Protein AF-A0A4Y7SBK4-F1 (afdb_monomer)

Secondary structure (DSSP, 8-state):
---PPP------S-------HHHHHHHHHHT--HHHHHHHHTT-HHHHHHTT-HHHHHHHHHHHHHHTT--GGGS-TTT--HHHHHHHHHHHHHHHHHHHS--TT-PPP---S-------EEE--TT-TT-PPEEEEEEEEPTTSSEEEEEEEETT-S-EEEEEEE--

Nearest PDB structures (foldseek):
  6uta-assembly2_B  TM=4.312E-01  e=4.330E+00  Homo sapiens
  7rto-assembly1_C  TM=1.599E-01  e=6.896E+00  Bluetongue virus (serotype 1 / isolate South Africa)

Structure (mmCIF, N/CA/C/O backbone):
data_AF-A0A4Y7SBK4-F1
#
_entry.id   AF-A0A4Y7SBK4-F1
#
loop_
_atom_site.group_PDB
_atom_site.id
_atom_site.type_symbol
_atom_site.label_atom_id
_atom_site.label_alt_id
_atom_site.label_comp_id
_atom_site.label_asym_id
_atom_site.label_entity_id
_atom_site.label_seq_id
_atom_site.pdbx_PDB_ins_code
_atom_site.Cartn_x
_atom_site.Cartn_y
_atom_site.Cartn_z
_atom_site.occupancy
_atom_site.B_iso_or_equiv
_atom_site.auth_seq_id
_atom_site.auth_comp_id
_atom_site.auth_asym_id
_atom_site.auth_atom_id
_atom_site.pdbx_PDB_model_num
ATOM 1 N N . MET A 1 1 ? -29.880 -9.137 64.036 1.00 43.41 1 MET A N 1
ATOM 2 C CA . MET A 1 1 ? -30.737 -9.248 62.841 1.00 43.41 1 MET A CA 1
ATOM 3 C C . MET A 1 1 ? -30.250 -8.204 61.866 1.00 43.41 1 MET A C 1
ATOM 5 O O . MET A 1 1 ? -30.434 -7.019 62.103 1.00 43.41 1 MET A O 1
ATOM 9 N N . GLU A 1 2 ? -29.479 -8.676 60.892 1.00 37.16 2 GLU A N 1
ATOM 10 C CA . GLU A 1 2 ? -28.836 -7.896 59.838 1.00 37.16 2 GLU A CA 1
ATOM 11 C C . GLU A 1 2 ? -29.866 -7.138 59.002 1.00 37.16 2 GLU A C 1
ATOM 13 O O . GLU A 1 2 ? -30.796 -7.723 58.452 1.00 37.16 2 GLU A O 1
ATOM 18 N N . SER A 1 3 ? -29.678 -5.828 58.901 1.00 42.19 3 SER A N 1
ATOM 19 C CA . SER A 1 3 ? -30.311 -4.974 57.904 1.00 42.19 3 SER A CA 1
ATOM 20 C C . SER A 1 3 ? -29.402 -4.911 56.676 1.00 42.19 3 SER A C 1
ATOM 22 O O . SER A 1 3 ? -28.282 -4.404 56.752 1.00 42.19 3 SER A O 1
ATOM 24 N N . SER A 1 4 ? -29.894 -5.467 55.571 1.00 49.00 4 SER A N 1
ATOM 25 C CA . SER A 1 4 ? -29.276 -5.514 54.245 1.00 49.00 4 SER A CA 1
ATOM 26 C C . SER A 1 4 ? -28.877 -4.128 53.718 1.00 49.00 4 SER A C 1
ATOM 28 O O . SER A 1 4 ? -29.646 -3.179 53.891 1.00 49.00 4 SER A O 1
ATOM 30 N N . PRO A 1 5 ? -27.754 -3.990 52.993 1.00 45.69 5 PRO A N 1
ATOM 31 C CA . PRO A 1 5 ? -27.531 -2.842 52.138 1.00 45.69 5 PRO A CA 1
ATOM 32 C C . PRO A 1 5 ? -28.179 -3.068 50.770 1.00 45.69 5 PRO A C 1
ATOM 34 O O . PRO A 1 5 ? -28.091 -4.133 50.162 1.00 45.69 5 PRO A O 1
ATOM 37 N N . SER A 1 6 ? -28.843 -2.007 50.338 1.00 44.47 6 SER A N 1
ATOM 38 C CA . SER A 1 6 ? -29.518 -1.787 49.070 1.00 44.47 6 SER A CA 1
ATOM 39 C C . SER A 1 6 ? -28.664 -2.104 47.844 1.00 44.47 6 SER A C 1
ATOM 41 O O . SER A 1 6 ? -27.508 -1.690 47.742 1.00 44.47 6 SER A O 1
ATOM 43 N N . ASP A 1 7 ? -29.329 -2.766 46.906 1.00 40.19 7 ASP A N 1
ATOM 44 C CA . ASP A 1 7 ? -28.945 -3.065 45.535 1.00 40.19 7 ASP A CA 1
ATOM 45 C C . ASP A 1 7 ? -28.411 -1.813 44.814 1.00 40.19 7 ASP A C 1
ATOM 47 O O . ASP A 1 7 ? -29.142 -0.870 44.493 1.00 40.19 7 ASP A O 1
ATOM 51 N N . GLY A 1 8 ? -27.094 -1.773 44.621 1.00 37.62 8 GLY A N 1
ATOM 52 C CA . GLY A 1 8 ? -26.420 -0.744 43.847 1.00 37.62 8 GLY A CA 1
ATOM 53 C C . GLY A 1 8 ? -26.616 -1.026 42.365 1.00 37.62 8 GLY A C 1
ATOM 54 O O . GLY A 1 8 ? -25.885 -1.820 41.779 1.00 37.62 8 GLY A O 1
ATOM 55 N N . SER A 1 9 ? -27.588 -0.348 41.759 1.00 42.22 9 SER A N 1
ATOM 56 C CA . SER A 1 9 ? -27.774 -0.289 40.310 1.00 42.22 9 SER A CA 1
ATOM 57 C C . SER A 1 9 ? -26.507 0.289 39.653 1.00 42.22 9 SER A C 1
ATOM 59 O O . SER A 1 9 ? -26.331 1.502 39.527 1.00 42.22 9 SER A O 1
ATOM 61 N N . VAL A 1 10 ? -25.602 -0.595 39.234 1.00 46.56 10 VAL A N 1
ATOM 62 C CA . VAL A 1 10 ? -24.516 -0.287 38.299 1.00 46.56 10 VAL A CA 1
ATOM 63 C C . VAL A 1 10 ? -25.090 -0.455 36.896 1.00 46.56 10 VAL A C 1
ATOM 65 O O . VAL A 1 10 ? -24.943 -1.492 36.254 1.00 46.56 10 VAL A O 1
ATOM 68 N N . GLY A 1 11 ? -25.812 0.558 36.436 1.00 48.22 11 GLY A N 1
ATOM 69 C CA . GLY A 1 11 ? -26.432 0.573 35.120 1.00 48.22 11 GLY A CA 1
ATOM 70 C C . GLY A 1 11 ? -26.233 1.931 34.479 1.00 48.22 11 GLY A C 1
ATOM 71 O O . GLY A 1 11 ? -26.971 2.845 34.800 1.00 48.22 11 GLY A O 1
ATOM 72 N N . GLU A 1 12 ? -25.203 2.024 33.632 1.00 46.97 12 GLU A N 1
ATOM 73 C CA . GLU A 1 12 ? -25.045 2.913 32.458 1.00 46.97 12 GLU A CA 1
ATOM 74 C C . GLU A 1 12 ? -23.569 3.274 32.215 1.00 46.97 12 GLU A C 1
ATOM 76 O O . GLU A 1 12 ? -23.175 4.419 32.005 1.00 46.97 12 GLU A O 1
ATOM 81 N N . ALA A 1 13 ? -22.705 2.257 32.170 1.00 43.34 13 ALA A N 1
ATOM 82 C CA . ALA A 1 13 ? -21.433 2.406 31.478 1.00 43.34 13 ALA A CA 1
ATOM 83 C C . ALA A 1 13 ? -21.704 2.341 29.970 1.00 43.34 13 ALA A C 1
ATOM 85 O O . ALA A 1 13 ? -21.707 1.255 29.399 1.00 43.34 13 ALA A O 1
ATOM 86 N N . GLY A 1 14 ? -21.965 3.511 29.375 1.00 45.97 14 GLY A N 1
ATOM 87 C CA . GLY A 1 14 ? -21.827 3.836 27.955 1.00 45.97 14 GLY A CA 1
ATOM 88 C C . GLY A 1 14 ? -22.468 2.849 26.986 1.00 45.97 14 GLY A C 1
ATOM 89 O O . GLY A 1 14 ? -21.944 1.763 26.752 1.00 45.97 14 GLY A O 1
ATOM 90 N N . GLN A 1 15 ? -23.552 3.271 26.338 1.00 52.88 15 GLN A N 1
ATOM 91 C CA . GLN A 1 15 ? -24.176 2.569 25.220 1.00 52.88 15 GLN A CA 1
ATOM 92 C C . GLN A 1 15 ? -23.185 2.451 24.051 1.00 52.88 15 GLN A C 1
ATOM 94 O O . GLN A 1 15 ? -23.194 3.222 23.096 1.00 52.88 15 GLN A O 1
ATOM 99 N N . ALA A 1 16 ? -22.262 1.497 24.162 1.00 54.84 16 ALA A N 1
ATOM 100 C CA . ALA A 1 16 ? -21.286 1.173 23.150 1.00 54.84 16 ALA A CA 1
ATOM 101 C C . ALA A 1 16 ? -22.084 0.776 21.914 1.00 54.84 16 ALA A C 1
ATOM 103 O O . ALA A 1 16 ? -22.872 -0.167 21.985 1.00 54.84 16 ALA A O 1
ATOM 104 N N . CYS A 1 17 ? -21.920 1.557 20.841 1.00 57.94 17 CYS A N 1
ATOM 105 C CA . CYS A 1 17 ? -22.554 1.396 19.535 1.00 57.94 17 CYS A CA 1
ATOM 106 C C . CYS A 1 17 ? -22.997 -0.055 19.298 1.00 57.94 17 CYS A C 1
ATOM 108 O O . CYS A 1 17 ? -22.167 -0.904 18.973 1.00 57.94 17 CYS A O 1
ATOM 110 N N . ARG A 1 18 ? -24.295 -0.352 19.461 1.00 69.44 18 ARG A N 1
ATOM 111 C CA . ARG A 1 18 ? -24.885 -1.658 19.110 1.00 69.44 18 A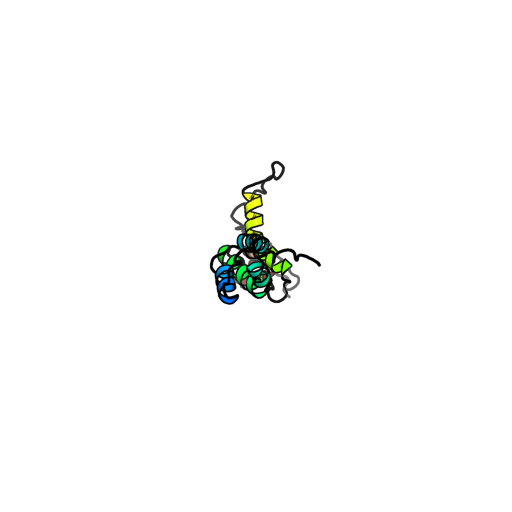RG A CA 1
ATOM 112 C C . ARG A 1 18 ? -25.050 -1.768 17.591 1.00 69.44 18 ARG A C 1
ATOM 114 O O . ARG A 1 18 ? -26.116 -2.109 17.093 1.00 69.44 18 ARG A O 1
ATOM 121 N N . LEU A 1 19 ? -24.006 -1.421 16.848 1.00 81.56 19 LEU A N 1
ATOM 122 C CA . LEU A 1 19 ? -23.967 -1.617 15.410 1.00 81.56 19 LEU A CA 1
ATOM 123 C C . LEU A 1 19 ? -23.495 -3.051 15.144 1.00 81.56 19 LEU A C 1
ATOM 125 O O . LEU A 1 19 ? -22.525 -3.498 15.763 1.00 81.56 19 LEU A O 1
ATOM 129 N N . PRO A 1 20 ? -24.153 -3.795 14.244 1.00 89.62 20 PRO A N 1
ATOM 130 C CA . PRO A 1 20 ? -23.611 -5.042 13.731 1.00 89.62 20 PRO A CA 1
ATOM 131 C C . PRO A 1 20 ? -22.183 -4.842 13.210 1.00 89.62 20 PRO A C 1
ATOM 133 O O . PRO A 1 20 ? -21.876 -3.820 12.592 1.00 89.62 20 PRO A O 1
ATOM 136 N N 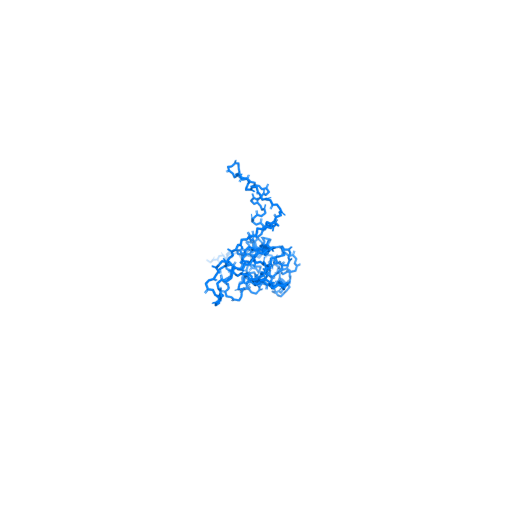. ARG A 1 21 ? -21.314 -5.836 13.435 1.00 89.25 21 ARG A N 1
ATOM 137 C CA . ARG A 1 21 ? -19.904 -5.804 13.003 1.00 89.25 21 ARG A CA 1
ATOM 138 C C . ARG A 1 21 ? -19.761 -5.489 11.512 1.00 89.25 21 ARG A C 1
ATOM 140 O O . ARG A 1 21 ? -18.850 -4.759 11.147 1.00 89.25 21 ARG A O 1
ATOM 147 N N . GLU A 1 22 ? -20.685 -5.980 10.689 1.00 89.69 22 GLU A N 1
ATOM 148 C CA . GLU A 1 22 ? -20.683 -5.746 9.243 1.00 89.69 22 GLU A CA 1
ATOM 149 C C . GLU A 1 22 ? -20.867 -4.269 8.883 1.00 89.69 22 GLU A C 1
ATOM 151 O O . GLU A 1 22 ? -20.146 -3.735 8.048 1.00 89.69 22 GLU A O 1
ATOM 156 N N . ILE A 1 23 ? -21.760 -3.563 9.584 1.00 91.12 23 ILE A N 1
ATOM 157 C CA . ILE A 1 23 ? -21.957 -2.123 9.370 1.00 91.12 23 ILE A CA 1
ATOM 158 C C . ILE A 1 23 ? -20.695 -1.360 9.771 1.00 91.12 23 ILE A C 1
ATOM 160 O O . ILE A 1 23 ?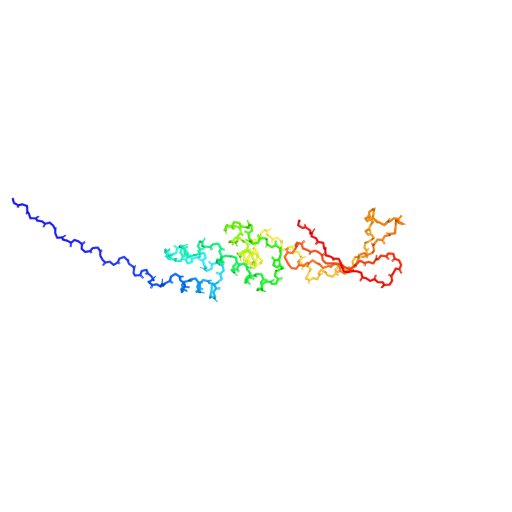 -20.258 -0.459 9.062 1.00 91.12 23 ILE A O 1
ATOM 164 N N . VAL A 1 24 ? -20.070 -1.743 10.888 1.00 91.44 24 VAL A N 1
ATOM 165 C CA . VAL A 1 24 ? -18.802 -1.136 11.310 1.00 91.44 24 VAL A CA 1
ATOM 166 C C . VAL A 1 24 ? -17.719 -1.381 10.269 1.00 91.44 24 VAL A C 1
ATOM 168 O O . VAL A 1 24 ? -17.013 -0.446 9.918 1.00 91.44 24 VAL A O 1
ATOM 171 N N . ARG A 1 25 ? -17.610 -2.601 9.739 1.00 93.31 25 ARG A N 1
ATOM 172 C CA . ARG A 1 25 ? -16.659 -2.934 8.678 1.00 93.31 25 ARG A CA 1
ATOM 173 C C . ARG A 1 25 ? -16.851 -2.043 7.449 1.00 93.31 25 ARG A C 1
ATOM 175 O O . ARG A 1 25 ? -15.870 -1.471 6.985 1.00 93.31 25 ARG A O 1
ATOM 182 N N . HIS A 1 26 ? -18.087 -1.872 6.982 1.00 91.88 26 HIS A N 1
ATOM 183 C CA . HIS A 1 26 ? -18.400 -0.957 5.881 1.00 91.88 26 HIS A CA 1
ATOM 184 C C . HIS A 1 26 ? -17.977 0.484 6.182 1.00 91.88 26 HIS A C 1
ATOM 186 O O . HIS A 1 26 ? -17.294 1.097 5.372 1.00 91.88 26 HIS A O 1
ATOM 192 N N . ILE A 1 27 ? -18.291 1.004 7.374 1.00 91.00 27 ILE A N 1
ATOM 193 C CA . ILE A 1 27 ? -17.875 2.358 7.776 1.00 91.00 27 ILE A CA 1
ATOM 194 C C . ILE A 1 27 ? -16.345 2.493 7.760 1.00 91.00 27 ILE A C 1
ATOM 196 O O . ILE A 1 27 ? -15.823 3.475 7.235 1.00 91.00 27 ILE A O 1
ATOM 200 N N . LEU A 1 28 ? -15.623 1.512 8.319 1.00 92.12 28 LEU A N 1
ATOM 201 C CA . LEU A 1 28 ? -14.158 1.533 8.356 1.00 92.12 28 LEU A CA 1
ATOM 202 C C . LEU A 1 28 ? -13.552 1.521 6.953 1.00 92.12 28 LEU A C 1
ATOM 204 O O . LEU A 1 28 ? -12.566 2.208 6.723 1.00 92.12 28 LEU A O 1
ATOM 208 N N . LEU A 1 29 ? -14.124 0.744 6.033 1.00 91.50 29 LEU A N 1
ATOM 209 C CA . LEU A 1 29 ? -13.605 0.629 4.678 1.00 91.50 29 LEU A CA 1
ATOM 210 C C . LEU A 1 29 ? -13.946 1.846 3.826 1.00 91.50 29 LEU A C 1
ATOM 212 O O . LEU A 1 29 ? -13.085 2.320 3.092 1.00 91.50 29 LEU A O 1
ATOM 216 N N . ASP A 1 30 ? -15.184 2.328 3.872 1.00 87.62 30 ASP A N 1
ATOM 217 C CA . ASP A 1 30 ? -15.710 3.245 2.857 1.00 87.62 30 ASP A CA 1
ATOM 218 C C . ASP A 1 30 ? -15.634 4.717 3.249 1.00 87.62 30 ASP A C 1
ATOM 220 O O . ASP A 1 30 ? -15.720 5.579 2.380 1.00 87.62 30 ASP A O 1
ATOM 224 N N . SER A 1 31 ? -15.489 5.025 4.537 1.00 81.31 31 SER A N 1
ATOM 225 C CA . SER A 1 31 ? -15.624 6.403 5.025 1.00 81.31 31 SER A CA 1
ATOM 226 C C . SER A 1 31 ? -14.402 6.941 5.756 1.00 81.31 31 SER A C 1
ATOM 228 O O . SER A 1 31 ? -14.357 8.140 6.022 1.00 81.31 31 SER A O 1
ATOM 230 N N . LEU A 1 32 ? -13.440 6.090 6.121 1.00 89.06 32 LEU A N 1
ATOM 231 C CA . LEU A 1 32 ? -12.342 6.476 7.003 1.00 89.06 32 LEU A CA 1
ATOM 232 C C . LEU A 1 32 ? -10.980 6.281 6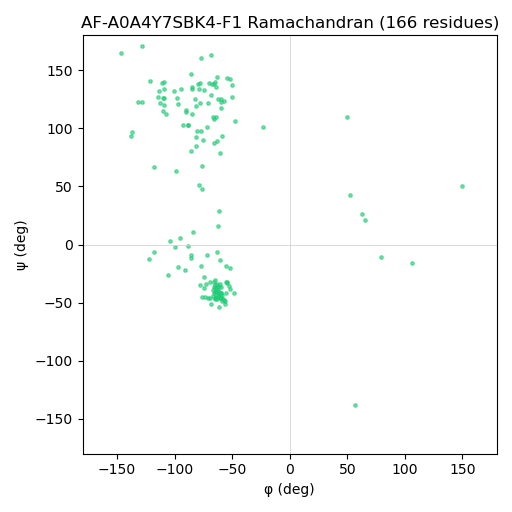.349 1.00 89.06 32 LEU A C 1
ATOM 234 O O . LEU A 1 32 ? -10.712 5.267 5.709 1.00 89.06 32 LEU A O 1
ATOM 238 N N . ASP A 1 33 ? -10.091 7.235 6.601 1.00 92.38 33 ASP A N 1
ATOM 239 C CA . ASP A 1 33 ? -8.677 7.102 6.288 1.00 92.38 33 ASP A CA 1
ATOM 240 C C . ASP A 1 33 ? -7.953 6.197 7.317 1.00 92.38 33 ASP A C 1
ATOM 242 O O . ASP A 1 33 ? -8.428 6.013 8.451 1.00 92.38 33 ASP A O 1
ATOM 246 N N . PRO A 1 34 ? -6.773 5.652 6.962 1.00 94.50 34 PRO A N 1
ATOM 247 C CA . PRO A 1 34 ? -6.004 4.749 7.819 1.00 94.50 34 PRO A CA 1
ATOM 248 C C . PRO A 1 34 ? -5.748 5.278 9.241 1.00 94.50 34 PRO A C 1
ATOM 250 O O . PRO A 1 34 ? -5.803 4.514 10.210 1.00 94.50 34 PRO A O 1
ATOM 253 N N . PHE A 1 35 ? -5.483 6.578 9.406 1.00 93.44 35 PHE A N 1
ATOM 254 C CA . PHE A 1 35 ? -5.215 7.168 10.720 1.00 93.44 35 PHE A CA 1
ATOM 255 C C . PHE A 1 35 ? -6.475 7.322 11.557 1.00 93.44 35 PHE A C 1
ATOM 257 O O . PHE A 1 35 ? -6.431 7.095 12.775 1.00 93.44 35 PHE A O 1
ATOM 264 N N . THR A 1 36 ? -7.597 7.673 10.935 1.00 93.38 36 THR A N 1
ATOM 265 C CA . THR A 1 36 ? -8.871 7.753 11.649 1.00 93.38 36 THR A CA 1
ATOM 266 C C . THR A 1 36 ? -9.292 6.377 12.160 1.00 93.38 36 THR A C 1
ATOM 268 O O . THR A 1 36 ? -9.672 6.261 13.328 1.00 93.38 36 THR A O 1
ATOM 271 N N . ILE A 1 37 ? -9.099 5.307 11.377 1.00 94.50 37 ILE A N 1
ATOM 272 C CA . ILE A 1 37 ? -9.336 3.921 11.828 1.00 94.50 37 ILE A CA 1
ATOM 273 C C . ILE A 1 37 ? -8.507 3.605 13.088 1.00 94.50 37 ILE A C 1
ATOM 275 O O . ILE A 1 37 ? -9.050 3.117 14.087 1.00 94.50 37 ILE A O 1
ATOM 279 N N . LEU A 1 38 ? -7.204 3.921 13.088 1.00 94.75 38 LEU A N 1
ATOM 280 C CA . LEU A 1 38 ? -6.320 3.696 14.245 1.00 94.75 38 LEU A CA 1
ATOM 281 C C . LEU A 1 38 ? -6.700 4.544 15.462 1.00 94.75 38 LEU A C 1
ATOM 283 O O . LEU A 1 38 ? -6.572 4.085 16.601 1.00 94.75 38 LEU A O 1
ATOM 287 N N . SER A 1 39 ? -7.171 5.767 15.239 1.00 93.44 39 SER A N 1
ATOM 288 C CA . SER A 1 39 ? -7.599 6.669 16.307 1.00 93.44 39 SER A CA 1
ATOM 289 C C . SER A 1 39 ? -8.902 6.181 16.946 1.00 93.44 39 SER A C 1
ATOM 291 O O . SER A 1 39 ? -8.977 6.046 18.167 1.00 93.44 39 SER A O 1
ATOM 293 N N . MET A 1 40 ? -9.896 5.798 16.138 1.00 91.25 40 MET A N 1
ATOM 294 C CA . MET A 1 40 ? -11.172 5.245 16.613 1.00 91.25 40 MET A CA 1
ATOM 295 C C . MET A 1 40 ? -11.017 3.883 17.301 1.00 91.25 40 MET A C 1
ATOM 297 O O . MET A 1 40 ? -11.729 3.570 18.258 1.00 91.25 40 MET A O 1
ATOM 301 N N . ARG A 1 41 ? -10.045 3.070 16.874 1.00 92.88 41 ARG A N 1
ATOM 302 C CA . ARG A 1 41 ? -9.676 1.817 17.553 1.00 92.88 41 ARG A CA 1
ATOM 303 C C . ARG A 1 41 ? -9.338 2.037 19.031 1.00 92.88 41 ARG A C 1
ATOM 305 O O . ARG A 1 41 ? -9.589 1.146 19.841 1.00 92.88 41 ARG A O 1
ATOM 312 N N . ARG A 1 42 ? -8.773 3.192 19.399 1.00 92.62 42 ARG A N 1
ATOM 313 C CA . ARG A 1 42 ? -8.414 3.506 20.794 1.00 92.62 42 ARG A CA 1
ATOM 314 C C . ARG A 1 42 ? -9.619 3.892 21.652 1.00 92.62 42 ARG A C 1
ATOM 316 O O . ARG A 1 42 ? -9.518 3.830 22.871 1.00 92.62 42 ARG A O 1
ATOM 323 N N . THR A 1 43 ? -10.741 4.266 21.041 1.00 92.00 43 THR A N 1
ATOM 324 C CA . THR A 1 43 ? -11.915 4.793 21.753 1.00 92.00 43 THR A CA 1
ATOM 325 C C . THR A 1 43 ? -13.066 3.791 21.843 1.00 92.00 43 THR A C 1
ATOM 327 O O . THR A 1 43 ? -13.849 3.845 22.788 1.00 92.00 43 THR A O 1
ATOM 330 N N . CYS A 1 44 ? -13.172 2.839 20.908 1.00 89.25 44 CYS A N 1
ATOM 331 C CA . CYS A 1 44 ? -14.309 1.923 20.822 1.00 89.25 44 CYS A CA 1
ATOM 332 C C . CYS A 1 44 ? -13.879 0.451 20.754 1.00 89.25 44 CYS A C 1
ATOM 334 O O . CYS A 1 44 ? -13.207 0.032 19.816 1.00 89.25 44 CYS A O 1
ATOM 336 N N . LYS A 1 45 ? -14.346 -0.378 21.703 1.00 91.06 45 LYS A N 1
ATOM 337 C CA . LYS A 1 45 ? -14.051 -1.828 21.746 1.00 91.06 45 LYS A CA 1
ATOM 338 C C . LYS A 1 45 ? -14.545 -2.584 20.505 1.00 91.06 45 LYS A C 1
ATOM 340 O O . LYS A 1 45 ? -13.908 -3.549 20.087 1.00 91.06 45 LYS A O 1
ATOM 345 N N . LEU A 1 46 ? -15.676 -2.171 19.927 1.00 91.88 46 LEU A N 1
ATOM 346 C CA . LEU A 1 46 ? -16.225 -2.791 18.717 1.00 91.88 46 LEU A CA 1
ATOM 347 C C . LEU A 1 46 ? -15.346 -2.487 17.498 1.00 91.88 46 LEU A C 1
ATOM 349 O O . LEU A 1 46 ? -14.978 -3.403 16.763 1.00 91.88 46 LEU A O 1
ATOM 353 N N . ILE A 1 47 ? -14.943 -1.225 17.334 1.00 92.00 47 ILE A N 1
ATOM 354 C CA . ILE A 1 47 ? -13.990 -0.819 16.293 1.00 92.00 47 ILE A CA 1
ATOM 355 C C . ILE A 1 47 ? -12.633 -1.469 16.543 1.00 92.00 47 ILE A C 1
ATOM 357 O O . ILE A 1 47 ? -12.005 -1.933 15.600 1.00 92.00 47 ILE A O 1
ATOM 361 N N . TYR A 1 48 ? -12.201 -1.590 17.799 1.00 93.75 48 TYR A N 1
ATOM 362 C CA . TYR A 1 48 ? -10.966 -2.282 18.140 1.00 93.75 48 TYR A CA 1
ATOM 363 C C . TYR A 1 48 ? -10.953 -3.713 17.622 1.00 93.75 48 TYR A C 1
ATOM 365 O O . TYR A 1 48 ? -10.016 -4.099 16.934 1.00 93.75 48 TYR A O 1
ATOM 373 N N . LYS A 1 49 ? -12.001 -4.488 17.916 1.00 93.31 49 LYS A N 1
ATOM 374 C CA . LYS A 1 49 ? -12.099 -5.875 17.453 1.00 93.31 49 LYS A CA 1
ATOM 375 C C . LYS A 1 49 ? -12.188 -5.958 15.931 1.00 93.31 49 LYS A C 1
ATOM 377 O O . LYS A 1 49 ? -11.486 -6.763 15.341 1.00 93.31 49 LYS A O 1
ATOM 382 N N . THR A 1 50 ? -13.015 -5.114 15.317 1.00 94.12 50 THR A N 1
ATOM 383 C CA . THR A 1 50 ? -13.264 -5.142 13.867 1.00 94.12 50 THR A CA 1
ATOM 384 C C . THR A 1 50 ? -12.023 -4.712 13.090 1.00 94.12 50 THR A C 1
ATOM 386 O O . THR A 1 50 ? -11.527 -5.458 12.264 1.00 94.12 50 THR A O 1
ATOM 389 N N . SER A 1 51 ? -11.426 -3.569 13.433 1.00 94.69 51 SER A N 1
ATOM 390 C CA . SER A 1 51 ? -10.214 -3.048 12.782 1.00 94.69 51 SER A CA 1
ATOM 391 C C . SER A 1 51 ? -8.976 -3.935 12.938 1.00 94.69 51 SER A C 1
ATOM 393 O O . SER A 1 51 ? -7.948 -3.592 12.376 1.00 94.69 51 SER A O 1
ATOM 395 N N . ARG A 1 52 ? -9.003 -5.021 13.719 1.00 95.19 52 ARG A N 1
ATOM 396 C CA . ARG A 1 52 ? -7.892 -5.987 13.803 1.00 95.19 52 ARG A CA 1
ATOM 397 C C . ARG A 1 52 ? -7.951 -7.056 12.715 1.00 95.19 52 ARG A C 1
ATOM 399 O O . ARG A 1 52 ? -6.986 -7.804 12.574 1.00 95.19 52 ARG A O 1
ATOM 406 N N . ASP A 1 53 ? -9.042 -7.127 11.961 1.00 95.19 53 ASP A N 1
ATOM 407 C CA . ASP A 1 53 ? -9.149 -8.056 10.848 1.00 95.19 53 ASP A CA 1
ATOM 408 C C . ASP A 1 53 ? -8.182 -7.639 9.729 1.00 95.19 53 ASP A C 1
ATOM 410 O O . ASP A 1 53 ? -8.135 -6.479 9.314 1.00 95.19 53 ASP A O 1
ATOM 414 N N . LYS A 1 54 ? -7.362 -8.591 9.264 1.00 95.50 54 LYS A N 1
ATOM 415 C CA . LYS A 1 54 ? -6.303 -8.344 8.269 1.00 95.50 54 LYS A CA 1
ATOM 416 C C . LYS A 1 54 ? -6.869 -7.835 6.943 1.00 95.50 54 LYS A C 1
ATOM 418 O O . LYS A 1 54 ? -6.260 -6.999 6.286 1.00 95.50 54 LYS A O 1
ATOM 423 N N . ASP A 1 55 ? -8.028 -8.344 6.562 1.00 94.62 55 ASP A N 1
ATOM 424 C CA . ASP A 1 55 ? -8.714 -8.020 5.317 1.00 94.62 55 ASP A CA 1
ATOM 425 C C . ASP A 1 55 ? -9.164 -6.553 5.234 1.00 94.62 55 ASP A C 1
ATOM 427 O O . ASP A 1 55 ? -9.130 -5.982 4.147 1.00 94.62 55 ASP A O 1
ATOM 431 N N . ILE A 1 56 ? -9.484 -5.917 6.369 1.00 95.31 56 ILE A N 1
ATOM 432 C CA . ILE A 1 56 ? -9.731 -4.472 6.424 1.00 95.31 56 ILE A CA 1
ATOM 433 C C . ILE A 1 56 ? -8.497 -3.728 5.935 1.00 95.31 56 ILE A C 1
ATOM 435 O O . ILE A 1 56 ? -8.603 -2.879 5.063 1.00 95.31 56 ILE A O 1
ATOM 439 N N . TRP A 1 57 ? -7.320 -4.092 6.439 1.00 97.00 57 TRP A N 1
ATOM 440 C CA . TRP A 1 57 ? -6.078 -3.405 6.096 1.00 97.00 57 TRP A CA 1
ATOM 441 C C . TRP A 1 57 ? -5.557 -3.723 4.703 1.00 97.00 57 TRP A C 1
ATOM 443 O O . TRP A 1 57 ? -4.915 -2.866 4.107 1.00 97.00 57 TRP A O 1
ATOM 453 N N . VAL A 1 58 ? -5.854 -4.908 4.164 1.00 96.62 58 VAL A N 1
ATOM 454 C CA . VAL A 1 58 ? -5.608 -5.201 2.745 1.00 96.62 58 VAL A CA 1
ATOM 455 C C . VAL A 1 58 ? -6.433 -4.250 1.877 1.00 96.62 58 VAL A C 1
ATOM 457 O O . VAL A 1 58 ? -5.861 -3.516 1.080 1.00 96.62 58 VAL A O 1
ATOM 460 N N . ALA A 1 59 ? -7.748 -4.179 2.096 1.00 95.44 59 ALA A N 1
ATOM 461 C CA . ALA A 1 59 ? -8.622 -3.295 1.327 1.00 95.44 59 ALA A CA 1
ATOM 462 C C . ALA A 1 59 ? -8.282 -1.806 1.537 1.00 95.44 59 ALA A C 1
ATOM 464 O O . ALA A 1 59 ? -8.272 -1.025 0.588 1.00 95.44 59 ALA A O 1
ATOM 465 N N . THR A 1 60 ? -7.947 -1.399 2.764 1.00 95.69 60 THR A N 1
ATOM 466 C CA . THR A 1 60 ? -7.480 -0.038 3.056 1.00 95.69 60 THR A CA 1
ATOM 467 C C . THR A 1 60 ? -6.180 0.275 2.313 1.00 95.69 60 THR A C 1
ATOM 469 O O . THR A 1 60 ? -6.070 1.342 1.717 1.00 95.69 60 THR A O 1
ATOM 472 N N . LEU A 1 61 ? -5.201 -0.637 2.300 1.00 95.44 61 LEU A N 1
ATOM 473 C CA . LEU A 1 61 ? -3.947 -0.432 1.574 1.00 95.44 61 LEU A CA 1
ATOM 474 C C . LEU A 1 61 ? -4.166 -0.376 0.056 1.00 95.44 61 LEU A C 1
ATOM 476 O O . LEU A 1 61 ? -3.523 0.430 -0.611 1.00 95.44 61 LEU A O 1
ATOM 480 N N . GLU A 1 62 ? -5.081 -1.173 -0.497 1.00 94.81 62 GLU A N 1
ATOM 481 C CA . GLU A 1 62 ? -5.459 -1.082 -1.913 1.00 94.81 62 GLU A CA 1
ATOM 482 C C . GLU A 1 62 ? -6.022 0.297 -2.267 1.00 94.81 62 GLU A C 1
ATOM 484 O O . GLU A 1 62 ? -5.569 0.888 -3.249 1.00 94.81 62 GLU A O 1
ATOM 489 N N . LYS A 1 63 ? -6.932 0.836 -1.442 1.00 93.88 63 LYS A N 1
ATOM 490 C CA . LYS A 1 63 ? -7.488 2.191 -1.614 1.00 93.88 63 LYS A CA 1
ATOM 491 C C . LYS A 1 63 ? -6.403 3.264 -1.530 1.00 93.88 63 LYS A C 1
ATOM 493 O O . LYS A 1 63 ? -6.353 4.150 -2.373 1.00 93.88 63 LYS A O 1
ATOM 498 N N . VAL A 1 64 ? -5.483 3.144 -0.571 1.00 93.19 64 VAL A N 1
ATOM 499 C CA . VAL A 1 64 ? -4.323 4.044 -0.446 1.00 93.19 64 VAL A CA 1
ATOM 500 C C . VAL A 1 64 ? -3.428 3.962 -1.687 1.00 93.19 64 VAL A C 1
ATOM 502 O O . VAL A 1 64 ? -2.959 4.984 -2.183 1.00 93.19 64 VAL A O 1
ATOM 505 N N . CYS A 1 65 ? -3.195 2.765 -2.228 1.00 92.94 65 CYS A N 1
ATOM 506 C CA . CYS A 1 65 ? -2.418 2.621 -3.457 1.00 92.94 65 CYS A CA 1
ATOM 507 C C . CYS A 1 65 ? -3.095 3.319 -4.638 1.00 92.94 65 CYS A C 1
ATOM 509 O O . CYS A 1 65 ? -2.416 3.978 -5.418 1.00 92.94 65 CYS A O 1
ATOM 511 N N . GLU A 1 66 ? -4.416 3.205 -4.760 1.00 91.81 66 GLU A N 1
ATOM 512 C CA . GLU A 1 66 ? -5.186 3.903 -5.793 1.00 91.81 66 GLU A CA 1
ATOM 513 C C . GLU A 1 66 ? -5.132 5.424 -5.615 1.00 91.81 66 GLU A C 1
ATOM 515 O O . GLU A 1 66 ? -4.841 6.136 -6.575 1.00 91.81 66 GLU A O 1
ATOM 520 N N . GLU A 1 67 ? -5.333 5.916 -4.391 1.00 91.19 67 GLU A N 1
ATOM 521 C CA . GLU A 1 67 ? -5.330 7.345 -4.061 1.00 91.19 67 GLU A CA 1
ATOM 522 C C . GLU A 1 67 ? -3.984 8.015 -4.374 1.00 91.19 67 GLU A C 1
ATOM 524 O O . GLU A 1 67 ? -3.942 9.082 -4.986 1.00 91.19 67 GLU A O 1
ATOM 529 N N . TYR A 1 68 ? -2.874 7.378 -3.993 1.00 87.81 68 TYR A N 1
ATOM 530 C CA . TYR A 1 68 ? -1.526 7.925 -4.180 1.00 87.81 68 TYR A CA 1
ATOM 531 C C . TYR A 1 68 ? -0.834 7.436 -5.463 1.00 87.81 68 TYR A C 1
ATOM 533 O O . TYR A 1 68 ? 0.343 7.735 -5.679 1.00 87.81 68 TYR A O 1
ATOM 541 N N . GLY A 1 69 ? -1.535 6.676 -6.312 1.00 86.75 69 GLY A N 1
ATOM 542 C CA . GLY A 1 69 ? -0.991 6.116 -7.551 1.00 86.75 69 GLY A CA 1
ATOM 543 C C . GLY A 1 69 ? 0.168 5.137 -7.339 1.00 86.75 69 GLY A C 1
ATOM 544 O O . GLY A 1 69 ? 1.017 4.998 -8.217 1.00 86.75 69 GLY A O 1
ATOM 545 N N . ILE A 1 70 ? 0.240 4.480 -6.179 1.00 87.44 70 ILE A N 1
ATOM 546 C CA . ILE A 1 70 ? 1.287 3.509 -5.853 1.00 87.44 70 ILE A CA 1
ATOM 547 C C . ILE A 1 70 ? 1.011 2.215 -6.612 1.00 87.44 70 ILE A C 1
ATOM 549 O O . ILE A 1 70 ? -0.101 1.682 -6.605 1.00 87.44 70 ILE A O 1
ATOM 553 N N . PHE A 1 71 ? 2.042 1.665 -7.248 1.00 86.50 71 PHE A N 1
ATOM 554 C CA . PHE A 1 71 ? 1.903 0.413 -7.975 1.00 86.50 71 PHE A CA 1
ATOM 555 C C . PHE A 1 71 ? 1.610 -0.746 -7.010 1.00 86.50 71 PHE A C 1
ATOM 557 O O . PHE A 1 71 ? 2.492 -1.150 -6.252 1.00 86.50 71 PHE A O 1
ATOM 564 N N . LYS A 1 72 ? 0.381 -1.288 -7.035 1.00 87.81 72 LYS A N 1
ATOM 565 C CA . LYS A 1 72 ? -0.105 -2.311 -6.082 1.00 87.81 72 LYS A CA 1
ATOM 566 C C . LYS A 1 72 ? 0.860 -3.495 -5.866 1.00 87.81 72 LYS A C 1
ATOM 568 O O . LYS A 1 72 ? 1.065 -3.852 -4.707 1.00 87.81 72 LYS A O 1
ATOM 573 N N . PRO A 1 73 ? 1.518 -4.061 -6.903 1.00 86.81 73 PRO A N 1
ATOM 574 C CA . PRO A 1 73 ? 2.492 -5.148 -6.733 1.00 86.81 73 PRO A CA 1
ATOM 575 C C . PRO A 1 73 ? 3.713 -4.812 -5.866 1.00 86.81 73 PRO A C 1
ATOM 577 O O . PRO A 1 73 ? 4.409 -5.722 -5.424 1.00 86.81 73 PRO A O 1
ATOM 580 N N . THR A 1 74 ? 3.951 -3.531 -5.565 1.00 86.25 74 THR A N 1
ATOM 581 C CA . THR A 1 74 ? 4.961 -3.103 -4.584 1.00 86.25 74 THR A CA 1
ATOM 582 C C . THR A 1 74 ? 4.753 -3.785 -3.231 1.00 86.25 74 THR A C 1
ATOM 584 O O . THR A 1 74 ? 5.732 -4.098 -2.553 1.00 86.25 74 THR A O 1
ATOM 587 N N . PHE A 1 75 ? 3.498 -4.064 -2.862 1.00 89.81 75 PHE A N 1
ATOM 588 C CA . PHE A 1 75 ? 3.132 -4.682 -1.5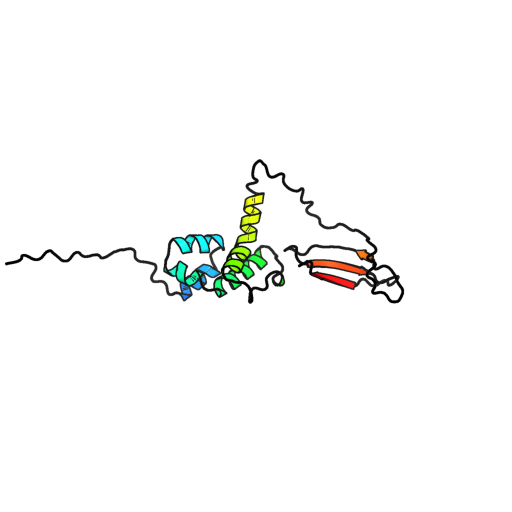94 1.00 89.81 75 PHE A CA 1
ATOM 589 C C . PHE A 1 75 ? 2.626 -6.119 -1.800 1.00 89.81 75 PHE A C 1
ATOM 591 O O . PHE A 1 75 ? 1.543 -6.312 -2.358 1.00 89.81 75 PHE A O 1
ATOM 598 N N . PRO A 1 76 ? 3.330 -7.153 -1.300 1.00 91.62 76 PRO A N 1
ATOM 599 C C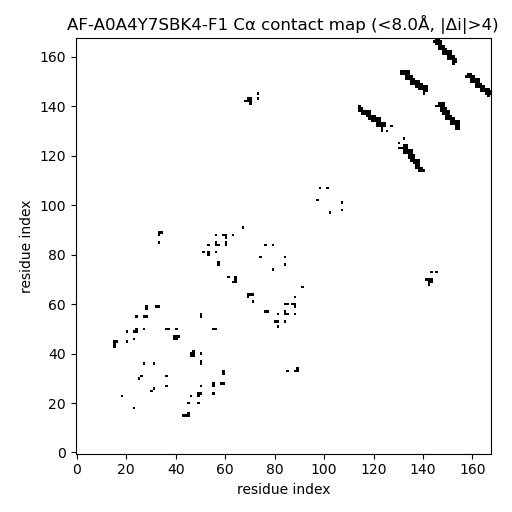A . PRO A 1 76 ? 2.821 -8.523 -1.287 1.00 91.62 76 PRO A CA 1
ATOM 600 C C . PRO A 1 76 ? 1.776 -8.693 -0.168 1.00 91.62 76 PRO A C 1
ATOM 602 O O . PRO A 1 76 ? 1.998 -9.402 0.812 1.00 91.62 76 PRO A O 1
ATOM 605 N N . MET A 1 77 ? 0.618 -8.034 -0.299 1.00 93.94 77 MET A N 1
ATOM 606 C CA . MET A 1 77 ? -0.372 -7.848 0.779 1.00 93.94 77 MET A CA 1
ATOM 607 C C . MET A 1 77 ? -0.846 -9.161 1.427 1.00 93.94 77 MET A C 1
ATOM 609 O O . MET A 1 77 ? -1.106 -9.215 2.630 1.00 93.94 77 MET A O 1
ATOM 613 N N . ALA A 1 78 ? -0.904 -10.250 0.653 1.00 92.31 78 ALA A N 1
ATOM 614 C CA . ALA A 1 78 ? -1.244 -11.578 1.161 1.00 92.31 78 ALA A CA 1
ATOM 615 C C . ALA A 1 78 ? -0.232 -12.089 2.205 1.00 92.31 78 ALA A C 1
ATOM 617 O O . ALA A 1 78 ? -0.626 -12.723 3.185 1.00 92.31 78 ALA A O 1
ATOM 618 N N . GLN A 1 79 ? 1.052 -11.772 2.034 1.00 94.44 79 GLN A N 1
ATOM 619 C CA . GLN A 1 79 ? 2.157 -12.229 2.884 1.00 94.44 79 GLN A CA 1
ATOM 620 C C . GLN A 1 79 ? 2.441 -11.267 4.046 1.00 94.44 79 GLN A C 1
ATOM 622 O O . GLN A 1 79 ? 2.973 -11.689 5.067 1.00 94.44 79 GLN A O 1
ATOM 627 N N . MET A 1 80 ? 2.027 -10.003 3.928 1.00 96.31 80 MET A N 1
ATOM 628 C CA . MET A 1 80 ? 2.244 -8.990 4.961 1.00 96.31 80 MET A CA 1
ATOM 629 C C . MET A 1 80 ? 1.483 -9.313 6.254 1.00 96.31 80 MET A C 1
ATOM 631 O O . MET A 1 80 ? 0.327 -9.751 6.249 1.00 96.31 80 MET A O 1
ATOM 635 N N . SER A 1 81 ? 2.123 -9.078 7.390 1.00 97.12 81 SER A N 1
ATOM 636 C CA . SER A 1 81 ? 1.495 -9.075 8.707 1.00 97.12 81 SER A CA 1
ATOM 637 C C . SER A 1 81 ? 0.534 -7.890 8.861 1.00 97.12 81 SER A C 1
ATOM 639 O O . SER A 1 81 ? 0.601 -6.905 8.126 1.00 97.12 81 SER A O 1
ATOM 641 N N . LEU A 1 82 ? -0.355 -7.951 9.859 1.00 96.69 82 LEU A N 1
ATOM 642 C CA . LEU A 1 82 ? -1.254 -6.834 10.177 1.00 96.69 82 LEU A CA 1
ATOM 643 C C . LEU A 1 82 ? -0.477 -5.531 10.437 1.00 96.69 82 LEU A C 1
ATOM 645 O O . LEU A 1 82 ? -0.877 -4.472 9.970 1.00 96.69 82 LEU A O 1
ATOM 649 N N . MET A 1 83 ? 0.646 -5.617 11.155 1.00 96.44 83 MET A N 1
ATOM 650 C CA . MET A 1 83 ? 1.480 -4.455 11.468 1.00 96.44 83 MET A CA 1
ATOM 651 C C . MET A 1 83 ? 2.103 -3.847 10.207 1.00 96.44 83 MET A C 1
ATOM 653 O O . MET A 1 83 ? 2.135 -2.627 10.074 1.00 96.44 83 MET A O 1
ATOM 657 N N . GLU A 1 84 ? 2.573 -4.680 9.278 1.00 96.75 84 GLU A N 1
ATOM 658 C CA . GLU A 1 84 ? 3.132 -4.211 8.008 1.00 96.75 84 GLU A CA 1
ATOM 659 C C . GLU A 1 84 ? 2.062 -3.566 7.125 1.00 96.75 84 GLU A C 1
ATOM 661 O O . GLU A 1 84 ? 2.328 -2.528 6.525 1.00 96.75 84 GLU A O 1
ATOM 666 N N . LEU A 1 85 ? 0.845 -4.120 7.085 1.00 97.44 85 LEU A N 1
ATOM 667 C CA . LEU A 1 85 ? -0.274 -3.514 6.356 1.00 97.44 85 LEU A CA 1
ATOM 668 C C . LEU A 1 85 ? -0.673 -2.157 6.957 1.00 97.44 85 LEU A C 1
ATOM 670 O O . LEU A 1 85 ? -0.813 -1.183 6.222 1.00 97.44 85 LEU A O 1
ATOM 674 N N . GLU A 1 86 ? -0.795 -2.066 8.287 1.00 96.44 86 GLU A N 1
ATOM 675 C CA . GLU A 1 86 ? -1.060 -0.805 9.001 1.00 96.44 86 GLU A CA 1
ATOM 676 C C . GLU A 1 86 ? 0.028 0.241 8.719 1.00 96.44 86 GLU A C 1
ATOM 678 O O . GLU A 1 86 ? -0.257 1.414 8.452 1.00 96.44 86 GLU A O 1
ATOM 683 N N . HIS A 1 87 ? 1.291 -0.184 8.742 1.00 95.19 87 HIS A N 1
ATOM 684 C CA . HIS A 1 87 ? 2.427 0.681 8.454 1.00 95.19 87 HIS A CA 1
ATOM 685 C C . HIS A 1 87 ? 2.419 1.174 7.006 1.00 95.19 87 HIS A C 1
ATOM 687 O O . HIS A 1 87 ? 2.599 2.367 6.767 1.00 95.19 87 HIS A O 1
ATOM 693 N N . ALA A 1 88 ? 2.204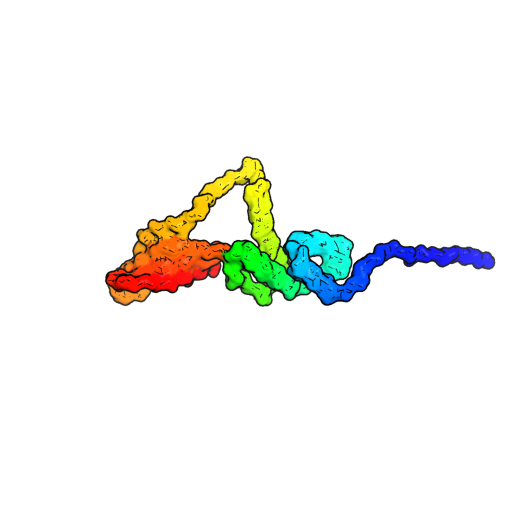 0.274 6.045 1.00 94.38 88 ALA A N 1
ATOM 694 C CA . ALA A 1 88 ? 2.172 0.605 4.627 1.00 94.38 88 ALA A CA 1
ATOM 695 C C . ALA A 1 88 ? 1.009 1.550 4.303 1.00 94.38 88 ALA A C 1
ATOM 697 O O . ALA A 1 88 ? 1.234 2.577 3.664 1.00 94.38 88 ALA A O 1
ATOM 698 N N . ALA A 1 89 ? -0.193 1.272 4.821 1.00 95.50 89 ALA A N 1
ATOM 699 C CA . ALA A 1 89 ? -1.384 2.090 4.593 1.00 95.50 89 ALA A CA 1
ATOM 700 C C . ALA A 1 89 ? -1.241 3.508 5.168 1.00 95.50 89 ALA A C 1
ATOM 702 O O . ALA A 1 89 ? -1.718 4.471 4.578 1.00 95.50 89 ALA A O 1
ATOM 703 N N . THR A 1 90 ? -0.543 3.663 6.296 1.00 94.81 90 THR A N 1
ATOM 704 C CA . THR A 1 90 ? -0.285 4.983 6.903 1.00 94.81 90 THR A CA 1
ATOM 705 C C . THR A 1 90 ? 0.945 5.691 6.329 1.00 94.81 90 THR A C 1
ATOM 707 O O . THR A 1 90 ? 1.151 6.879 6.592 1.00 94.81 90 THR A O 1
ATOM 710 N N . SER A 1 91 ? 1.787 4.998 5.555 1.00 91.75 91 SER A N 1
ATOM 711 C CA . SER A 1 91 ? 3.075 5.532 5.099 1.00 91.75 91 SER A CA 1
ATOM 712 C C . SER A 1 91 ? 2.975 6.810 4.253 1.00 91.75 91 SER A C 1
ATOM 714 O O . SER A 1 91 ? 3.755 7.726 4.539 1.00 91.75 91 SER A O 1
ATOM 716 N N . PRO A 1 92 ? 2.024 6.973 3.305 1.00 89.06 92 PRO A N 1
ATOM 717 C CA . PRO A 1 92 ? 1.994 8.170 2.466 1.00 89.06 92 PRO A CA 1
ATOM 718 C C . PRO A 1 92 ? 1.667 9.424 3.276 1.00 89.06 92 PRO A C 1
ATOM 720 O O . PRO A 1 92 ? 2.362 10.431 3.169 1.00 89.06 92 PRO A O 1
ATOM 723 N N . GLN A 1 93 ? 0.679 9.351 4.171 1.00 87.88 93 GLN A N 1
ATOM 724 C CA . GLN A 1 93 ? 0.323 10.467 5.049 1.00 87.88 93 GLN A CA 1
ATOM 725 C C . GLN A 1 93 ? 1.446 10.808 6.040 1.00 87.88 93 GLN A C 1
ATOM 727 O O . GLN A 1 93 ? 1.712 11.986 6.277 1.00 87.88 93 GLN A O 1
ATOM 732 N N . ARG A 1 94 ? 2.170 9.812 6.577 1.00 87.38 94 ARG A N 1
ATOM 733 C CA . ARG A 1 94 ? 3.366 10.059 7.413 1.00 87.38 94 ARG A CA 1
ATOM 734 C C . ARG A 1 94 ? 4.436 10.807 6.635 1.00 87.38 94 ARG A C 1
ATOM 736 O O . ARG A 1 94 ? 5.003 11.769 7.144 1.00 87.38 94 ARG A O 1
ATOM 743 N N . PHE A 1 95 ? 4.693 10.372 5.407 1.00 85.69 95 PHE A N 1
ATOM 744 C CA . PHE A 1 95 ? 5.663 11.006 4.530 1.00 85.69 95 PHE A CA 1
ATOM 745 C C . PHE A 1 95 ? 5.263 12.447 4.191 1.00 85.69 95 PHE A C 1
ATOM 747 O O . PHE A 1 95 ? 6.068 13.361 4.357 1.00 85.69 95 PHE A O 1
ATOM 754 N N . LEU A 1 96 ? 4.001 12.681 3.824 1.00 84.38 96 LEU A N 1
ATOM 755 C CA . LEU A 1 96 ? 3.472 14.025 3.587 1.00 84.38 96 LEU A CA 1
ATOM 756 C C . LEU A 1 96 ? 3.569 14.907 4.834 1.00 84.38 96 LEU A C 1
ATOM 758 O O . LEU A 1 96 ? 3.980 16.059 4.732 1.00 84.38 96 LEU A O 1
ATOM 762 N N . SER A 1 97 ? 3.271 14.372 6.020 1.00 82.75 97 SER A N 1
ATOM 763 C CA . SER A 1 97 ? 3.408 15.116 7.273 1.00 82.75 97 SER A CA 1
ATOM 764 C C . SER A 1 97 ? 4.845 15.578 7.519 1.00 82.75 97 SER A C 1
ATOM 766 O O . SER A 1 97 ? 5.026 16.680 8.029 1.00 82.75 97 SER A O 1
ATOM 768 N N . LEU A 1 98 ? 5.849 14.773 7.155 1.00 80.44 98 LEU A N 1
ATOM 769 C CA . LEU A 1 98 ? 7.265 15.146 7.263 1.00 80.44 98 LEU A CA 1
ATOM 770 C C . LEU A 1 98 ? 7.659 16.242 6.264 1.00 80.44 98 LEU A C 1
ATOM 772 O O . LEU A 1 98 ? 8.517 17.063 6.575 1.00 80.44 98 LEU A O 1
ATOM 776 N N . ILE A 1 99 ? 7.037 16.266 5.082 1.00 79.38 99 ILE A N 1
ATOM 777 C CA . ILE A 1 99 ? 7.263 17.313 4.075 1.00 79.38 99 ILE A CA 1
ATOM 778 C C . ILE A 1 99 ? 6.603 18.629 4.494 1.00 79.38 99 ILE A C 1
ATOM 780 O O . ILE A 1 99 ? 7.213 19.686 4.361 1.00 79.38 99 ILE A O 1
ATOM 784 N N . VAL A 1 100 ? 5.357 18.572 4.974 1.00 79.88 100 VAL A N 1
ATOM 785 C CA . VAL A 1 100 ? 4.574 19.760 5.358 1.00 79.88 100 VAL A CA 1
ATOM 786 C C . VAL A 1 100 ? 5.086 20.370 6.663 1.00 79.88 100 VAL A C 1
ATOM 788 O O . VAL A 1 100 ? 5.084 21.589 6.811 1.00 79.88 100 VAL A O 1
ATOM 791 N N . HIS A 1 101 ? 5.564 19.537 7.590 1.00 81.00 101 HIS A N 1
ATOM 792 C CA . HIS A 1 101 ? 6.098 19.960 8.885 1.00 81.00 101 HIS A CA 1
ATOM 793 C C . HIS A 1 101 ? 7.577 19.562 9.001 1.00 81.00 101 HIS A C 1
ATOM 795 O O . HIS A 1 101 ? 7.922 18.687 9.803 1.00 81.00 101 HIS A O 1
ATOM 801 N N . PRO A 1 102 ? 8.464 20.163 8.188 1.00 73.56 102 PRO A N 1
ATOM 802 C CA . PRO A 1 102 ? 9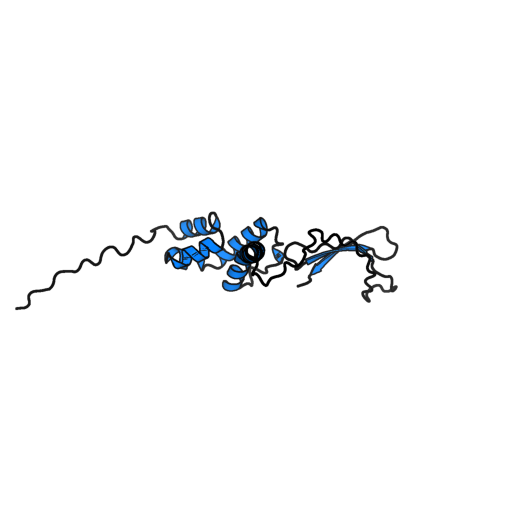.874 19.821 8.216 1.00 73.56 102 PRO A CA 1
ATOM 803 C C . PRO A 1 102 ? 10.462 20.194 9.578 1.00 73.56 102 PRO A C 1
ATOM 805 O O . PRO A 1 102 ? 10.213 21.277 10.113 1.00 73.56 102 PRO A O 1
ATOM 808 N N . HIS A 1 103 ? 11.266 19.298 10.151 1.00 74.75 103 HIS A N 1
ATOM 809 C CA . HIS A 1 103 ? 12.023 19.637 11.350 1.00 74.75 103 HIS A CA 1
ATOM 810 C C . HIS A 1 103 ? 12.999 20.772 10.991 1.00 74.75 103 HIS A C 1
ATOM 812 O O . HIS A 1 103 ? 13.581 20.734 9.908 1.00 74.75 103 HIS A O 1
ATOM 818 N N . PRO A 1 104 ? 13.274 21.737 11.887 1.00 73.62 104 PRO A N 1
ATOM 819 C CA . PRO A 1 104 ? 14.244 22.808 11.631 1.00 73.62 104 PRO A CA 1
ATOM 820 C C . PRO A 1 104 ? 15.643 22.351 11.168 1.00 73.62 104 PRO A C 1
ATOM 822 O O . PRO A 1 104 ? 16.360 23.133 10.555 1.00 73.62 104 PRO A O 1
ATOM 825 N N . ASN A 1 105 ? 16.023 21.089 11.411 1.00 73.12 105 ASN A N 1
ATOM 826 C CA . ASN A 1 105 ? 17.304 20.513 10.983 1.00 73.12 105 ASN A CA 1
ATOM 827 C C . ASN A 1 105 ? 17.193 19.653 9.710 1.00 73.12 105 ASN A C 1
ATOM 829 O O . ASN A 1 105 ? 18.195 19.118 9.239 1.00 73.12 105 ASN A O 1
ATOM 833 N N . THR A 1 106 ? 15.994 19.483 9.155 1.00 66.69 106 THR A N 1
ATOM 834 C CA . THR A 1 106 ? 15.776 18.742 7.915 1.00 66.69 106 THR A CA 1
ATOM 835 C C . THR A 1 106 ? 15.927 19.707 6.751 1.00 66.69 106 THR A C 1
ATOM 837 O O . THR A 1 106 ? 15.027 20.489 6.457 1.00 66.69 106 THR A O 1
ATOM 840 N N . GLN A 1 107 ? 17.071 19.659 6.069 1.00 62.91 107 GLN A N 1
ATOM 841 C CA . GLN A 1 107 ? 17.172 20.317 4.772 1.00 62.91 107 GLN A CA 1
ATOM 842 C C . GLN A 1 107 ? 16.336 19.514 3.768 1.00 62.91 107 GLN A C 1
ATOM 844 O O . GLN A 1 107 ? 16.589 18.315 3.610 1.00 62.91 107 GLN A O 1
ATOM 849 N N . PRO A 1 108 ? 15.331 20.117 3.107 1.00 58.06 108 PRO A N 1
ATOM 850 C CA . PRO A 1 108 ? 14.581 19.416 2.081 1.00 58.06 108 PRO A CA 1
ATOM 851 C C . PRO A 1 108 ? 15.554 18.985 0.984 1.00 58.06 108 PRO A C 1
ATOM 853 O O . PRO A 1 108 ? 16.262 19.808 0.399 1.00 58.06 108 PRO A O 1
ATOM 856 N N . ILE A 1 109 ? 15.600 17.681 0.708 1.00 57.00 109 ILE A N 1
ATOM 857 C CA . ILE A 1 109 ? 16.281 17.166 -0.479 1.00 57.00 109 ILE A CA 1
ATOM 858 C C . ILE A 1 109 ? 15.625 17.876 -1.659 1.00 57.00 109 ILE A C 1
ATOM 860 O O . ILE A 1 109 ? 14.408 17.817 -1.793 1.00 57.00 109 ILE A O 1
ATOM 864 N N . GLN A 1 110 ? 16.396 18.575 -2.493 1.00 51.25 110 GLN A N 1
ATOM 865 C CA . GLN A 1 110 ? 15.858 19.211 -3.694 1.00 51.25 110 GLN A CA 1
ATOM 866 C C . GLN A 1 110 ? 15.328 18.127 -4.644 1.00 51.25 110 GLN A C 1
ATOM 868 O O . GLN A 1 110 ? 16.051 17.609 -5.496 1.00 51.25 110 GLN A O 1
ATOM 873 N N . TYR A 1 111 ? 14.057 17.761 -4.497 1.00 49.59 111 TYR A N 1
ATOM 874 C CA . TYR A 1 111 ? 13.367 16.879 -5.422 1.00 49.59 111 TYR A CA 1
ATOM 875 C C . TYR A 1 111 ? 13.131 17.658 -6.714 1.00 49.59 111 TYR A C 1
ATOM 877 O O . TYR A 1 111 ? 12.221 18.478 -6.834 1.00 49.59 111 TYR A O 1
ATOM 885 N N . ARG A 1 112 ? 13.973 17.409 -7.722 1.00 47.69 112 ARG A N 1
ATOM 886 C CA . ARG A 1 112 ? 13.626 17.779 -9.094 1.00 47.69 112 ARG A CA 1
ATOM 887 C C . ARG A 1 112 ? 12.406 16.942 -9.470 1.00 47.69 112 ARG A C 1
ATOM 889 O O . ARG A 1 112 ? 12.536 15.740 -9.667 1.00 47.69 112 ARG A O 1
ATOM 896 N N . LEU A 1 113 ? 11.244 17.584 -9.595 1.00 48.25 113 LEU A N 1
ATOM 897 C CA . LEU A 1 113 ? 9.942 16.987 -9.950 1.00 48.25 113 LEU A CA 1
ATOM 898 C C . LEU A 1 113 ? 9.889 16.331 -11.348 1.00 48.25 113 LEU A C 1
ATOM 900 O O . LEU A 1 113 ? 8.820 16.088 -11.890 1.00 48.25 113 LEU A O 1
ATOM 904 N N . HIS A 1 114 ? 11.038 16.068 -11.965 1.00 47.31 114 HIS A N 1
ATOM 905 C CA . HIS A 1 114 ? 11.142 15.496 -13.295 1.00 47.31 114 HIS A CA 1
ATOM 906 C C . HIS A 1 114 ? 12.258 14.449 -13.292 1.00 47.31 114 HIS A C 1
ATOM 908 O O . HIS A 1 114 ? 13.413 14.791 -13.566 1.00 47.31 114 HIS A O 1
ATOM 914 N N . PRO A 1 115 ? 11.960 13.158 -13.073 1.00 49.62 115 PRO A N 1
ATOM 915 C CA . PRO A 1 115 ? 12.886 12.094 -13.411 1.00 49.62 115 PRO A CA 1
ATOM 916 C C . PRO A 1 115 ? 12.794 11.842 -14.921 1.00 49.62 115 PRO A C 1
ATOM 918 O O . PRO A 1 115 ? 12.607 10.725 -15.367 1.00 49.62 115 PRO A O 1
ATOM 921 N N . ARG A 1 116 ? 12.902 12.886 -15.750 1.00 47.53 116 ARG A N 1
ATOM 922 C CA . ARG A 1 116 ? 13.259 12.712 -17.161 1.00 47.53 116 ARG A CA 1
ATOM 923 C C . ARG A 1 116 ? 14.739 12.994 -17.288 1.00 47.53 116 ARG A C 1
ATOM 925 O O . ARG A 1 116 ? 15.172 13.945 -17.934 1.00 47.53 116 ARG A O 1
ATOM 932 N N . ARG A 1 117 ? 15.539 12.157 -16.630 1.00 50.25 117 ARG A N 1
ATOM 933 C CA . ARG A 1 117 ? 16.966 12.111 -16.917 1.00 50.25 117 ARG A CA 1
ATOM 934 C C . ARG A 1 117 ? 17.111 11.238 -18.158 1.00 50.25 117 ARG A C 1
ATOM 936 O O . ARG A 1 117 ? 17.178 10.020 -18.061 1.00 50.25 117 ARG A O 1
ATOM 943 N N . LYS A 1 118 ? 17.109 11.867 -19.338 1.00 49.22 118 LYS A N 1
ATOM 944 C CA . LYS A 1 118 ? 17.589 11.222 -20.566 1.00 49.22 118 LYS A CA 1
ATOM 945 C C . LYS A 1 118 ? 19.085 10.997 -20.383 1.00 49.22 118 LYS A C 1
ATOM 947 O O . LYS A 1 118 ? 19.888 11.878 -20.671 1.00 49.22 118 LYS A O 1
ATOM 952 N N . ARG A 1 119 ? 19.446 9.870 -19.782 1.00 53.75 119 ARG A N 1
ATOM 953 C CA . ARG A 1 119 ? 20.832 9.449 -19.642 1.00 53.75 119 ARG A CA 1
ATOM 954 C C . ARG A 1 119 ? 21.015 8.288 -20.600 1.00 53.75 119 ARG A C 1
ATOM 956 O O . ARG A 1 119 ? 20.393 7.256 -20.408 1.00 53.75 119 ARG A O 1
ATOM 963 N N . ARG A 1 120 ? 21.810 8.511 -21.640 1.00 53.62 120 ARG A N 1
ATOM 964 C CA . ARG A 1 120 ? 22.305 7.460 -22.521 1.00 53.62 120 ARG A CA 1
ATOM 965 C C . ARG A 1 120 ? 23.481 6.826 -21.804 1.00 53.62 120 ARG A C 1
ATOM 967 O O . ARG A 1 120 ? 24.556 7.414 -21.798 1.00 53.62 120 ARG A O 1
ATOM 974 N N . GLU A 1 121 ? 23.255 5.710 -21.129 1.00 58.59 121 GLU A N 1
ATOM 975 C CA . GLU A 1 121 ? 24.355 4.908 -20.599 1.00 58.59 121 GLU A CA 1
ATOM 976 C C . GLU A 1 121 ? 24.430 3.611 -21.395 1.00 58.59 121 GLU A C 1
ATOM 978 O O . GLU A 1 121 ? 23.407 2.927 -21.510 1.00 58.59 121 GLU A O 1
ATOM 983 N N . PRO A 1 122 ? 25.601 3.274 -21.957 1.00 56.94 122 PRO A N 1
ATOM 984 C CA . PRO A 1 122 ? 25.840 1.930 -22.440 1.00 56.94 122 PRO A CA 1
ATOM 985 C C . PRO A 1 122 ? 25.850 1.001 -21.224 1.00 56.94 122 PRO A C 1
ATOM 987 O O . PRO A 1 122 ? 26.765 1.037 -20.402 1.00 56.94 122 PRO A O 1
ATOM 990 N N . LEU A 1 123 ? 24.804 0.193 -21.081 1.00 58.88 123 LEU A N 1
ATOM 991 C CA . LEU A 1 123 ? 24.802 -0.914 -20.136 1.00 58.88 123 LEU A CA 1
ATOM 992 C C . LEU A 1 123 ? 25.389 -2.117 -20.866 1.00 58.88 123 LEU A C 1
ATOM 994 O O . LEU A 1 123 ? 24.736 -2.741 -21.696 1.00 58.88 123 LEU A O 1
ATOM 998 N N . SER A 1 124 ? 26.648 -2.420 -20.572 1.00 53.56 124 SER A N 1
ATOM 999 C CA . SER A 1 124 ? 27.251 -3.700 -20.928 1.00 53.56 124 SER A CA 1
ATOM 1000 C C . SER A 1 124 ? 26.825 -4.712 -19.871 1.00 53.56 124 SER A C 1
ATOM 1002 O O . SER A 1 124 ? 27.512 -4.901 -18.872 1.00 53.56 124 SER A O 1
ATOM 1004 N N . THR A 1 125 ? 25.649 -5.314 -20.022 1.00 54.12 125 THR A N 1
ATOM 1005 C CA . THR A 1 125 ? 25.411 -6.614 -19.390 1.00 54.12 125 THR A CA 1
ATOM 1006 C C . THR A 1 125 ? 26.090 -7.657 -20.272 1.00 54.12 125 THR A C 1
ATOM 1008 O O . THR A 1 125 ? 25.963 -7.592 -21.493 1.00 54.12 125 THR A O 1
ATOM 1011 N N . ASP A 1 126 ? 26.835 -8.587 -19.666 1.00 52.69 126 ASP A N 1
ATOM 1012 C CA . ASP A 1 126 ? 27.640 -9.655 -20.302 1.00 52.69 126 ASP A CA 1
ATOM 1013 C C . ASP A 1 126 ? 26.814 -10.667 -21.144 1.00 52.69 126 ASP A C 1
ATOM 1015 O O . ASP A 1 126 ? 27.134 -11.849 -21.228 1.00 52.69 126 ASP A O 1
ATOM 1019 N N . SER A 1 127 ? 25.688 -10.251 -21.723 1.00 54.00 127 SER A N 1
ATOM 1020 C CA . SER A 1 127 ? 24.640 -11.122 -22.256 1.00 54.00 127 SER A CA 1
ATOM 1021 C C . SER A 1 127 ? 24.400 -10.979 -23.758 1.00 54.00 127 SER A C 1
ATOM 1023 O O . SER A 1 127 ? 23.630 -11.769 -24.295 1.00 54.00 127 SER A O 1
ATOM 1025 N N . ASP A 1 128 ? 25.021 -10.018 -24.455 1.00 58.91 128 ASP A N 1
ATOM 1026 C CA . ASP A 1 128 ? 25.062 -10.094 -25.922 1.00 58.91 128 ASP A CA 1
ATOM 1027 C C . ASP A 1 128 ? 26.195 -11.048 -26.346 1.00 58.91 128 ASP A C 1
ATOM 1029 O O . ASP A 1 128 ? 27.358 -10.748 -26.057 1.00 58.91 128 ASP A O 1
ATOM 1033 N N . PRO A 1 129 ? 25.919 -12.161 -27.056 1.00 57.09 129 PRO A N 1
ATOM 1034 C CA . PRO A 1 129 ? 26.964 -13.008 -27.638 1.00 57.09 129 PRO A CA 1
ATOM 1035 C C . PRO A 1 129 ? 27.934 -12.244 -28.557 1.00 57.09 129 PRO A C 1
ATOM 1037 O O . PRO A 1 129 ? 29.046 -12.717 -28.789 1.00 57.09 129 PRO A O 1
ATOM 1040 N N . ASN A 1 130 ? 27.548 -11.056 -29.038 1.00 62.66 130 ASN A N 1
ATOM 1041 C CA . ASN A 1 130 ? 28.373 -10.203 -29.891 1.00 62.66 130 ASN A CA 1
ATOM 1042 C C . ASN A 1 130 ? 28.995 -8.991 -29.161 1.00 62.66 130 ASN A C 1
ATOM 1044 O O . ASN A 1 130 ? 29.669 -8.187 -29.811 1.00 62.66 130 ASN A O 1
ATOM 1048 N N . GLY A 1 131 ? 28.801 -8.848 -27.842 1.00 61.25 131 GLY A N 1
ATOM 1049 C CA . GLY A 1 131 ? 29.399 -7.780 -27.030 1.00 61.25 131 GLY A CA 1
ATOM 1050 C C . GLY A 1 131 ? 28.934 -6.357 -27.370 1.00 61.25 131 GLY A C 1
ATOM 1051 O O . GLY A 1 131 ? 29.646 -5.395 -27.073 1.00 61.25 131 GLY A O 1
ATOM 1052 N N . ARG A 1 132 ? 27.778 -6.190 -28.023 1.00 64.50 132 ARG A N 1
ATOM 1053 C CA . ARG A 1 132 ? 27.239 -4.872 -28.373 1.00 64.50 132 ARG A CA 1
ATOM 1054 C C . ARG A 1 132 ? 26.604 -4.214 -27.143 1.00 64.50 132 ARG A C 1
ATOM 1056 O O . ARG A 1 132 ? 25.917 -4.884 -26.374 1.00 64.50 132 ARG A O 1
ATOM 1063 N N . PRO A 1 133 ? 26.808 -2.899 -26.949 1.00 64.31 133 PRO A N 1
ATOM 1064 C CA . PRO A 1 133 ? 26.239 -2.190 -25.814 1.00 64.31 133 PRO A CA 1
ATOM 1065 C C . PRO A 1 133 ? 24.721 -2.055 -25.960 1.00 64.31 133 PRO A C 1
ATOM 1067 O O . PRO A 1 133 ? 24.217 -1.720 -27.034 1.00 64.31 133 PRO A O 1
ATOM 1070 N N . TYR A 1 134 ? 23.999 -2.240 -24.856 1.00 70.25 134 TYR A N 1
ATOM 1071 C CA . TYR A 1 134 ? 22.590 -1.881 -24.769 1.00 70.25 134 TYR A CA 1
ATOM 1072 C C . TYR A 1 134 ? 22.468 -0.392 -24.473 1.00 70.25 134 TYR A C 1
ATOM 1074 O O . TYR A 1 134 ? 23.032 0.102 -23.490 1.00 70.25 134 TYR A O 1
ATOM 1082 N N . LEU A 1 135 ? 21.724 0.334 -25.308 1.00 74.44 135 LEU A N 1
ATOM 1083 C CA . LEU A 1 135 ? 21.416 1.731 -25.029 1.00 74.44 135 LEU A CA 1
ATOM 1084 C C . LEU A 1 135 ? 20.120 1.798 -24.228 1.00 74.44 135 LEU A C 1
ATOM 1086 O O . LEU A 1 135 ? 19.053 1.438 -24.724 1.00 74.44 135 LEU A O 1
ATOM 1090 N N . VAL A 1 136 ? 20.216 2.282 -22.991 1.00 75.69 136 VAL A N 1
ATOM 1091 C CA . VAL A 1 136 ? 19.044 2.524 -22.149 1.00 75.69 136 VAL A CA 1
ATOM 1092 C C . VAL A 1 136 ? 18.652 3.992 -22.226 1.00 75.69 136 VAL A C 1
ATOM 1094 O O . VAL A 1 136 ? 19.461 4.885 -21.981 1.00 75.69 136 VAL A O 1
ATOM 1097 N N . GLU A 1 137 ? 17.390 4.242 -22.554 1.00 77.00 137 GLU A N 1
ATOM 1098 C CA . GLU A 1 137 ? 16.792 5.570 -22.625 1.00 77.00 137 GLU A CA 1
ATOM 1099 C C . GLU A 1 137 ? 15.492 5.637 -21.800 1.00 77.00 137 GLU A C 1
ATOM 1101 O O . GLU A 1 137 ? 14.985 4.635 -21.297 1.00 77.00 137 GLU A O 1
ATOM 1106 N N . ASN A 1 138 ? 14.953 6.851 -21.635 1.00 79.50 138 ASN A N 1
ATOM 1107 C CA . ASN A 1 138 ? 13.641 7.112 -21.023 1.00 79.50 138 ASN A CA 1
ATOM 1108 C C . ASN A 1 138 ? 13.414 6.463 -19.644 1.00 79.50 138 ASN A C 1
ATOM 1110 O O . ASN A 1 138 ? 12.327 5.964 -19.363 1.00 79.50 138 ASN A O 1
ATOM 1114 N N . LEU A 1 139 ? 14.427 6.508 -18.773 1.00 81.81 139 LEU A N 1
ATOM 1115 C CA . LEU A 1 139 ? 14.333 5.966 -17.421 1.00 81.81 139 LEU A CA 1
ATOM 1116 C C . LEU A 1 139 ? 13.258 6.708 -16.614 1.00 81.81 139 LEU A C 1
ATOM 1118 O O . LEU A 1 139 ? 13.327 7.929 -16.457 1.00 81.81 139 LEU A O 1
ATOM 1122 N N . MET A 1 140 ? 12.305 5.962 -16.069 1.00 82.12 140 MET A N 1
ATOM 1123 C CA . MET A 1 140 ? 11.240 6.446 -15.200 1.00 82.12 140 MET A CA 1
ATOM 1124 C C . MET A 1 140 ? 11.162 5.547 -13.970 1.00 82.12 140 MET A C 1
ATOM 1126 O O . MET A 1 140 ? 10.946 4.344 -14.083 1.00 82.12 140 MET A O 1
ATOM 1130 N N . LEU A 1 141 ? 11.298 6.137 -12.785 1.00 79.69 141 LEU A N 1
ATOM 1131 C CA . LEU A 1 141 ? 11.002 5.430 -11.546 1.00 79.69 141 LEU A CA 1
ATOM 1132 C C . LEU A 1 141 ? 9.483 5.396 -11.351 1.00 79.69 141 LEU A C 1
ATOM 1134 O O . LEU A 1 141 ? 8.843 6.450 -11.313 1.00 79.69 141 LEU A O 1
ATOM 1138 N N . VAL A 1 142 ? 8.911 4.200 -11.253 1.00 79.75 142 VAL A N 1
ATOM 1139 C CA . VAL A 1 142 ? 7.475 4.004 -11.030 1.00 79.75 142 VAL A CA 1
ATOM 1140 C C . VAL A 1 142 ? 7.109 4.546 -9.642 1.00 79.75 142 VAL A C 1
ATOM 1142 O O . VAL A 1 142 ? 7.863 4.314 -8.688 1.00 79.75 142 VAL A O 1
ATOM 1145 N N . PRO A 1 143 ? 5.974 5.257 -9.486 1.00 69.06 143 PRO A N 1
ATOM 1146 C CA . PRO A 1 143 ? 5.492 5.686 -8.177 1.00 69.06 143 PRO A CA 1
ATOM 1147 C C . PRO A 1 143 ? 5.461 4.527 -7.167 1.00 69.06 143 PRO A C 1
ATOM 1149 O O . PRO A 1 143 ? 4.911 3.458 -7.432 1.00 69.06 143 PRO A O 1
ATOM 1152 N N . GLY A 1 144 ? 6.099 4.739 -6.014 1.00 68.00 144 GLY A N 1
ATOM 1153 C CA . GLY A 1 144 ? 6.420 3.686 -5.041 1.00 68.00 144 GLY A CA 1
ATOM 1154 C C . GLY A 1 144 ? 7.904 3.300 -5.011 1.00 68.00 144 GLY A C 1
ATOM 1155 O O . GLY A 1 144 ? 8.357 2.709 -4.040 1.00 68.00 144 GLY A O 1
ATOM 1156 N N . GLY A 1 145 ? 8.690 3.677 -6.025 1.00 73.88 145 GLY A N 1
ATOM 1157 C CA . GLY A 1 145 ? 10.158 3.637 -5.998 1.00 73.88 145 GLY A CA 1
ATOM 1158 C C . GLY A 1 145 ? 10.805 2.270 -6.235 1.00 73.88 145 GLY A C 1
ATOM 1159 O O . GLY A 1 145 ? 12.010 2.214 -6.453 1.00 73.88 145 GLY A O 1
ATOM 1160 N N . ARG A 1 146 ? 10.026 1.184 -6.223 1.00 81.50 146 ARG A N 1
ATOM 1161 C CA . ARG A 1 146 ? 10.529 -0.186 -6.397 1.00 81.50 146 ARG A CA 1
ATOM 1162 C C . ARG A 1 146 ? 10.844 -0.545 -7.845 1.00 81.50 146 ARG A C 1
ATOM 1164 O O . ARG A 1 146 ? 11.782 -1.287 -8.087 1.00 81.50 146 ARG A O 1
ATOM 1171 N N . TYR A 1 147 ? 10.083 -0.036 -8.808 1.00 81.75 147 TYR A N 1
ATOM 1172 C CA . TYR A 1 147 ? 10.253 -0.427 -10.207 1.00 81.75 147 TYR A CA 1
ATOM 1173 C C . TYR A 1 147 ? 10.844 0.704 -11.035 1.00 81.75 147 TYR A C 1
ATOM 1175 O O . TYR A 1 147 ? 10.457 1.864 -10.890 1.00 81.75 147 TYR A O 1
ATOM 1183 N N . LEU A 1 148 ? 11.751 0.354 -11.942 1.00 84.12 148 LEU A N 1
ATOM 1184 C CA . LEU A 1 148 ? 12.297 1.258 -12.946 1.00 84.12 148 LEU A CA 1
ATOM 1185 C C . LEU A 1 148 ? 11.820 0.814 -14.323 1.00 84.12 148 LEU A C 1
ATOM 1187 O O . LEU A 1 148 ? 12.087 -0.305 -14.747 1.00 84.12 148 LEU A O 1
ATOM 1191 N N . LEU A 1 149 ? 11.130 1.699 -15.027 1.00 85.69 149 LEU A N 1
ATOM 1192 C CA . LEU A 1 149 ? 10.752 1.514 -16.420 1.00 85.69 149 LEU A CA 1
ATOM 1193 C C . LEU A 1 149 ? 11.799 2.187 -17.310 1.00 85.69 149 LEU A C 1
ATOM 1195 O O . LEU A 1 149 ? 12.182 3.331 -17.054 1.00 85.69 149 LEU A O 1
ATOM 1199 N N . CYS A 1 150 ? 12.250 1.514 -18.361 1.00 86.75 150 CYS A N 1
ATOM 1200 C CA . CYS A 1 150 ? 13.114 2.120 -19.369 1.00 86.75 150 CYS A CA 1
ATOM 1201 C C . CYS A 1 150 ? 12.857 1.544 -20.762 1.00 86.75 150 CYS A C 1
ATOM 1203 O O . CYS A 1 150 ? 12.219 0.503 -20.920 1.00 86.75 150 CYS A O 1
ATOM 1205 N N . THR A 1 151 ? 13.357 2.240 -21.779 1.00 86.12 151 THR A N 1
ATOM 1206 C CA . THR A 1 151 ? 13.430 1.715 -23.144 1.00 86.12 151 THR A CA 1
ATOM 1207 C C . THR A 1 151 ? 14.846 1.238 -23.419 1.00 86.12 151 THR A C 1
ATOM 1209 O O . THR A 1 151 ? 15.794 1.974 -23.146 1.00 86.12 151 THR A O 1
ATOM 1212 N N . VAL A 1 152 ? 14.990 0.037 -23.964 1.00 82.12 152 VAL A N 1
ATOM 1213 C CA . VAL A 1 152 ? 16.270 -0.582 -24.305 1.00 82.12 152 VAL A CA 1
ATOM 1214 C C . VAL A 1 152 ? 16.358 -0.707 -25.820 1.00 82.12 152 VAL A C 1
ATOM 1216 O O . VAL A 1 152 ? 15.417 -1.157 -26.466 1.00 82.12 152 VAL A O 1
ATOM 1219 N N . GLN A 1 153 ? 17.481 -0.293 -26.393 1.00 78.94 153 GLN A N 1
ATOM 1220 C CA . GLN A 1 153 ? 17.796 -0.517 -27.798 1.00 78.94 153 GLN A CA 1
ATOM 1221 C C . GLN A 1 153 ? 18.916 -1.555 -27.906 1.00 78.94 153 GLN A C 1
ATOM 1223 O O . GLN A 1 153 ? 19.976 -1.407 -27.288 1.00 78.94 153 GLN A O 1
ATOM 1228 N N . MET A 1 154 ? 18.660 -2.601 -28.695 1.00 71.19 154 MET A N 1
ATOM 1229 C CA . MET A 1 154 ? 19.594 -3.702 -28.931 1.00 71.19 154 MET A CA 1
ATOM 1230 C C . MET A 1 154 ? 20.435 -3.422 -30.187 1.00 71.19 154 MET A C 1
ATOM 1232 O O . MET A 1 154 ? 19.959 -3.592 -31.316 1.00 71.19 154 MET A O 1
ATOM 1236 N N . GLY A 1 155 ? 21.692 -3.005 -30.009 1.00 69.75 155 GLY A N 1
ATOM 1237 C CA . GLY A 1 155 ? 22.604 -2.705 -31.121 1.00 69.75 155 GLY A CA 1
ATOM 1238 C C . GLY A 1 155 ? 22.056 -1.643 -32.089 1.00 69.75 155 GLY A C 1
ATOM 1239 O O . GLY A 1 155 ? 21.456 -0.664 -31.656 1.00 69.75 155 GLY A O 1
A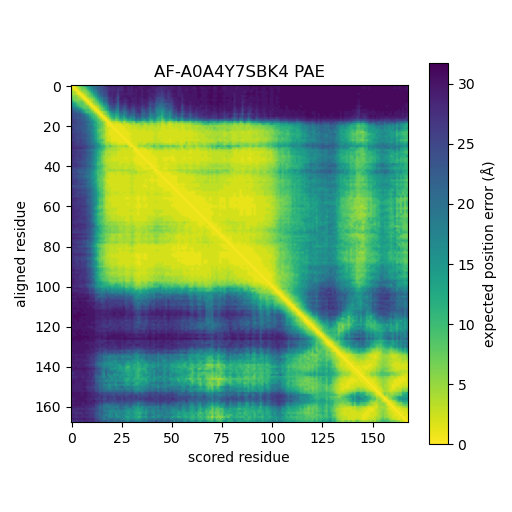TOM 1240 N N . ASP A 1 156 ? 22.233 -1.855 -33.399 1.00 68.44 156 ASP A N 1
ATOM 1241 C CA . ASP A 1 156 ? 21.796 -0.929 -34.465 1.00 68.44 156 ASP A CA 1
ATOM 1242 C C . ASP A 1 156 ? 20.323 -1.109 -34.881 1.00 68.44 156 ASP A C 1
ATOM 1244 O O . ASP A 1 156 ? 19.887 -0.584 -35.905 1.00 68.44 156 ASP A O 1
ATOM 1248 N N . SER A 1 157 ? 19.548 -1.889 -34.127 1.00 68.06 157 SER A N 1
ATOM 1249 C CA . SER A 1 157 ? 18.135 -2.105 -34.439 1.00 68.06 157 SER A CA 1
ATOM 1250 C C . SER A 1 157 ? 17.355 -0.801 -34.244 1.00 68.06 157 SER A C 1
ATOM 1252 O O . SER A 1 157 ? 17.545 -0.113 -33.243 1.00 68.06 157 SER A O 1
ATOM 1254 N N . GLU A 1 158 ? 16.437 -0.480 -35.160 1.00 69.06 158 GLU A N 1
ATOM 1255 C CA . GLU A 1 158 ? 15.521 0.669 -35.008 1.00 69.06 158 GLU A CA 1
ATOM 1256 C C . GLU A 1 158 ? 14.439 0.434 -33.932 1.00 69.06 158 GLU A C 1
ATOM 1258 O O . GLU A 1 158 ? 13.695 1.346 -33.575 1.00 69.06 158 GLU A O 1
ATOM 1263 N N . GLY A 1 159 ? 14.337 -0.793 -33.411 1.00 71.88 159 GLY A N 1
ATOM 1264 C CA . GLY A 1 159 ? 13.375 -1.171 -32.381 1.00 71.88 159 GLY A CA 1
ATOM 1265 C C . GLY A 1 159 ? 13.801 -0.750 -30.973 1.00 71.88 159 GLY A C 1
ATOM 1266 O O . GLY A 1 159 ? 14.954 -0.928 -30.578 1.00 71.88 159 GLY A O 1
ATOM 1267 N N . HIS A 1 160 ? 12.837 -0.247 -30.202 1.00 77.06 160 HIS A N 1
ATOM 1268 C CA . HIS A 1 160 ? 12.970 -0.024 -28.765 1.00 77.06 160 HIS A CA 1
ATOM 1269 C C . HIS A 1 160 ? 12.115 -1.038 -28.007 1.00 77.06 160 HIS A C 1
ATOM 1271 O O . HIS A 1 160 ? 10.890 -1.036 -28.142 1.00 77.06 160 HIS A O 1
ATOM 1277 N N . ASP A 1 161 ? 12.750 -1.843 -27.164 1.00 84.06 161 ASP A N 1
ATOM 1278 C CA . ASP A 1 161 ? 12.058 -2.708 -26.217 1.00 84.06 161 ASP A CA 1
ATOM 1279 C C . ASP A 1 161 ? 11.742 -1.929 -24.940 1.00 84.06 161 ASP A C 1
ATOM 1281 O O . ASP A 1 161 ? 12.496 -1.048 -24.524 1.00 84.06 161 ASP A O 1
ATOM 1285 N N . ILE A 1 162 ? 10.621 -2.244 -24.292 1.00 86.88 162 ILE A N 1
ATOM 1286 C CA . ILE A 1 162 ? 10.280 -1.688 -22.979 1.00 86.88 162 ILE A CA 1
ATOM 1287 C C . ILE A 1 162 ? 10.703 -2.703 -21.920 1.00 86.88 162 ILE A C 1
ATOM 1289 O O . ILE A 1 162 ? 10.207 -3.828 -21.906 1.00 86.88 162 ILE A O 1
ATOM 1293 N N . ALA A 1 163 ? 11.589 -2.293 -21.015 1.00 84.00 163 ALA A N 1
ATOM 1294 C CA . ALA A 1 163 ? 12.037 -3.106 -19.893 1.00 84.00 163 ALA A CA 1
ATOM 1295 C C . ALA A 1 163 ? 11.524 -2.532 -18.569 1.00 84.00 163 ALA A C 1
ATOM 1297 O O . ALA A 1 163 ? 11.547 -1.319 -18.341 1.00 84.00 163 ALA A O 1
ATOM 1298 N N . ILE A 1 164 ? 11.089 -3.426 -17.684 1.00 86.31 164 ILE A N 1
ATOM 1299 C CA . ILE A 1 164 ? 10.773 -3.120 -16.291 1.00 86.31 164 ILE A CA 1
ATOM 1300 C C . ILE A 1 164 ? 11.769 -3.851 -15.392 1.00 86.31 164 ILE A C 1
ATOM 1302 O O . ILE A 1 164 ? 11.961 -5.058 -15.517 1.00 86.31 164 ILE A O 1
ATOM 1306 N N . TRP A 1 165 ? 12.407 -3.108 -14.497 1.00 83.62 165 TRP A N 1
ATOM 1307 C CA . TRP A 1 165 ? 13.369 -3.627 -13.531 1.00 83.62 165 TRP A CA 1
ATOM 1308 C C . TRP A 1 165 ? 12.751 -3.583 -12.144 1.00 83.62 165 TRP A C 1
ATOM 1310 O O . TRP A 1 165 ? 12.189 -2.555 -11.758 1.00 83.62 165 TRP A O 1
ATOM 1320 N N . ASP A 1 166 ? 12.876 -4.675 -11.395 1.00 83.19 166 ASP A N 1
ATOM 1321 C CA . ASP A 1 166 ? 12.619 -4.674 -9.957 1.00 83.19 166 ASP A CA 1
ATOM 1322 C C . ASP A 1 166 ? 13.902 -4.215 -9.252 1.00 83.19 166 ASP A C 1
ATOM 1324 O O . ASP A 1 166 ? 14.937 -4.873 -9.341 1.00 83.19 166 ASP A O 1
ATOM 1328 N N . LEU A 1 167 ? 13.857 -3.034 -8.635 1.00 78.38 167 LEU A N 1
ATOM 1329 C CA . LEU A 1 167 ? 14.927 -2.493 -7.791 1.00 78.38 167 LEU A CA 1
ATOM 1330 C C . LEU A 1 167 ? 14.781 -2.944 -6.328 1.00 78.38 167 LEU A C 1
ATOM 1332 O O . LEU A 1 167 ? 15.583 -2.519 -5.495 1.00 78.38 167 LEU A O 1
ATOM 1336 N N . GLY A 1 168 ? 13.724 -3.710 -6.021 1.00 58.28 168 GLY A N 1
ATOM 1337 C CA . GLY A 1 168 ? 13.426 -4.276 -4.707 1.00 58.28 168 GLY A CA 1
ATOM 1338 C C . GLY A 1 168 ? 14.191 -5.559 -4.442 1.00 58.28 168 GLY A C 1
ATOM 1339 O O . GLY A 1 168 ? 13.884 -6.565 -5.117 1.00 58.28 168 GLY A O 1
#

Mean predicted aligned error: 13.91 Å

InterPro domains:
  IPR001810 F-box domain [PF00646] (17-58)
  IPR036047 F-box-like domain superfamily [SSF81383] (16-119)

Foldseek 3Di:
DDDDDDDDPPPDPDPQPPDPLVVLLCCLLPPDALVVLVVVLVVHVSSVVSLQDLVSLLSLLVVLCVVQVNDNVLDPSVPDDSVRSSCNSCVVVVVVCCVVDPDPPDDPDPPPVDPQPQDFDFDQDVPPPVRATKTWGRWDQRHVRQKIWIWIDDHPDPDTDIDIDGND

Solvent-accessible surface area (backbone atoms only — not comparable to full-atom values): 10366 Å² total; per-residue (Å²): 135,88,80,83,83,79,85,77,83,87,79,80,87,65,90,67,76,89,62,57,68,67,61,52,51,50,47,54,65,76,75,42,55,64,64,54,50,59,55,46,33,76,76,32,73,68,47,36,61,57,72,66,41,57,65,59,37,48,54,47,30,52,52,44,22,61,76,70,57,32,52,64,84,80,52,64,62,89,78,47,52,62,68,54,32,53,48,58,41,38,42,63,63,54,52,50,48,49,68,77,56,55,54,96,85,56,76,78,74,85,75,70,95,61,67,73,56,77,52,83,45,72,49,74,62,100,73,46,97,80,71,57,49,31,42,37,35,67,43,34,72,40,57,81,69,40,36,38,37,30,34,38,26,63,58,92,49,94,56,72,46,82,47,79,43,79,75,112

Radius of gyration: 26.53 Å; Cα contacts (8 Å, |Δi|>4): 181; chains: 1; bounding box: 60×36×98 Å

Sequence (168 aa):
MESSPSDGSVGEAGQACRLPREIVRHILLDSLDPFTILSMRRTCKLIYKTSRDKDIWVATLEKVCEEYGIFKPTFPMAQMSLMELEHAATSPQRFLSLIVHPHPNTQPIQYRLHPRRKRREPLSTDSDPNGRPYLVENLMLVPGGRYLLCTVQMGDSEGHDIAIWDLG

pLDDT: mean 77.38, std 17.54, range [37.16, 97.44]

Organism: Coprinellus micaceus (NCBI:txid71717)